Protein AF-A0A7S1Y6J6-F1 (afdb_monomer)

Foldseek 3Di:
DDDDDPDPPPPPPPVVVVVVVLPPDDLVVLLVVLLVVLVVVLCVLLVVPVPQQAQDQVVLQVVLVVLVVVVCSSPPPPDPDPDDDPPDRDLSSLQSNLSSCLSNDDPVVLVVLQQVLCCLQPVNPDSADDPVSCVVDVVSLVVNQVSSVVVVRNSYHPSSSSSSSRRYDD

pLDDT: mean 77.08, std 18.6, range [38.75, 95.31]

Nearest PDB structures (foldseek):
  1cg5-assembly1_A  TM=1.830E-01  e=5.818E+00  Hemitrygon akajei

Sequence (170 aa):
MDVCSQSWEDQYDQEDDLHAIVQFGPNSLRVNITNRLADKFLEVCLDVQGMTPDLALEGCKAFAQDLNELMMFGGSSNSKSSSSQEHTLPPFAKRLEDVVNLMSMDTKPLRDLKMALGGLGAGGLSPVLSYTAFSQDGTLMEEAMSMLRAKGFAWIHLEDAISVLNRRDE

Organism: NCBI:txid210454

Solvent-accessible surface area (backbone atoms only — not comparable to full-atom values): 10171 Å² total; per-residue (Å²): 140,85,78,88,77,81,75,86,76,76,76,69,73,70,68,58,61,63,59,59,63,66,60,82,62,57,70,69,56,43,53,51,49,47,39,53,50,24,50,54,50,41,48,60,72,60,27,78,82,73,81,59,73,69,51,57,54,70,59,30,42,52,51,42,51,55,47,50,58,58,54,43,64,70,64,73,67,87,60,94,62,96,65,97,68,79,82,70,70,53,71,47,40,46,23,36,50,36,49,38,52,61,53,38,46,58,69,66,68,47,49,55,48,51,51,52,52,23,45,73,55,58,76,57,76,56,96,63,71,60,62,67,53,31,75,76,33,71,67,57,36,51,50,52,50,50,54,39,37,75,74,70,33,78,60,50,52,70,64,53,52,41,49,47,59,60,23,44,69,136

Structure (mmCIF, N/CA/C/O backbone):
data_AF-A0A7S1Y6J6-F1
#
_entry.id   AF-A0A7S1Y6J6-F1
#
loop_
_atom_site.group_PDB
_atom_site.id
_atom_site.type_symbol
_atom_site.label_atom_id
_atom_site.label_alt_id
_atom_site.label_comp_id
_atom_site.label_asym_id
_atom_site.label_entity_id
_atom_site.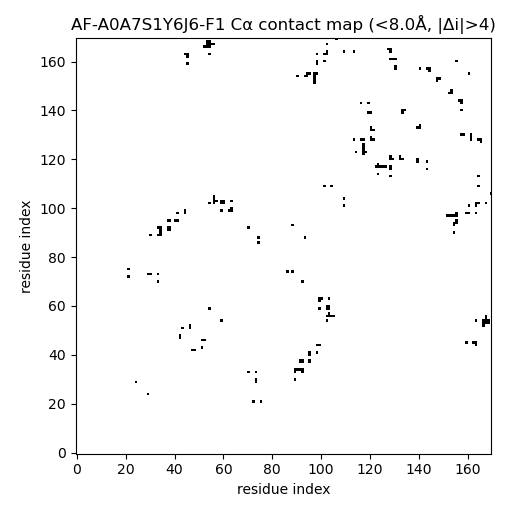label_seq_id
_atom_site.pdbx_PDB_ins_code
_atom_site.Cartn_x
_atom_site.Cartn_y
_atom_site.Cartn_z
_atom_site.occupancy
_atom_site.B_iso_or_equiv
_atom_site.auth_seq_id
_atom_site.auth_comp_id
_atom_site.auth_asym_id
_atom_site.auth_atom_id
_atom_site.pdbx_PDB_model_num
ATOM 1 N N . MET A 1 1 ? 9.013 -11.608 -74.640 1.00 41.66 1 MET A N 1
ATOM 2 C CA . MET A 1 1 ? 9.067 -10.273 -74.017 1.00 41.66 1 MET A CA 1
ATOM 3 C C . MET A 1 1 ? 8.002 -10.276 -72.942 1.00 41.66 1 MET A C 1
ATOM 5 O O . MET A 1 1 ? 6.869 -9.946 -73.247 1.00 41.66 1 MET A O 1
ATOM 9 N N . ASP A 1 2 ? 8.353 -10.721 -71.738 1.00 38.75 2 ASP A N 1
ATOM 10 C CA . ASP A 1 2 ? 7.514 -10.554 -70.551 1.00 38.75 2 ASP A CA 1
ATOM 11 C C . ASP A 1 2 ? 8.288 -9.634 -69.620 1.00 38.75 2 ASP A C 1
ATOM 13 O O . ASP A 1 2 ? 9.340 -9.990 -69.086 1.00 38.75 2 ASP A O 1
ATOM 17 N N . VAL A 1 3 ? 7.837 -8.386 -69.585 1.00 45.47 3 VAL A N 1
ATOM 18 C CA . VAL A 1 3 ? 8.447 -7.303 -68.827 1.00 45.47 3 VAL A CA 1
ATOM 19 C C . VAL A 1 3 ? 7.794 -7.282 -67.453 1.00 45.47 3 VAL A C 1
ATOM 21 O O . VAL A 1 3 ? 6.577 -7.185 -67.338 1.00 45.47 3 VAL A O 1
ATOM 24 N N . CYS A 1 4 ? 8.647 -7.373 -66.435 1.00 48.50 4 CYS A N 1
ATOM 25 C CA . CYS A 1 4 ? 8.426 -7.019 -65.040 1.00 48.50 4 CYS A CA 1
ATOM 26 C C . CYS A 1 4 ? 7.262 -6.054 -64.786 1.00 48.50 4 CYS A C 1
ATOM 28 O O . CYS A 1 4 ? 7.325 -4.894 -65.191 1.00 48.50 4 CYS A O 1
ATOM 30 N N . SER A 1 5 ? 6.290 -6.474 -63.978 1.00 49.53 5 SER A N 1
ATOM 31 C CA . SER A 1 5 ? 5.582 -5.586 -63.041 1.00 49.53 5 SER A CA 1
ATOM 32 C C . SER A 1 5 ? 5.015 -6.398 -61.869 1.00 49.53 5 SER A C 1
ATOM 34 O O . SER A 1 5 ? 3.819 -6.361 -61.599 1.00 49.53 5 SER A O 1
ATOM 36 N N . GLN A 1 6 ? 5.851 -7.187 -61.187 1.00 46.47 6 GLN A N 1
ATOM 37 C CA . GLN A 1 6 ? 5.485 -7.630 -59.841 1.00 46.47 6 GLN A CA 1
ATOM 38 C C . GLN A 1 6 ? 5.768 -6.467 -58.893 1.00 46.47 6 GLN A C 1
ATOM 40 O O . GLN A 1 6 ? 6.905 -6.016 -58.754 1.00 46.47 6 GLN A O 1
ATOM 45 N N . SER A 1 7 ? 4.671 -5.923 -58.374 1.00 44.97 7 SER A N 1
ATOM 46 C CA . SER A 1 7 ? 4.611 -4.872 -57.369 1.00 44.97 7 SER A CA 1
ATOM 47 C C . SER A 1 7 ? 5.489 -5.247 -56.179 1.00 44.97 7 SER A C 1
ATOM 49 O O . SER A 1 7 ? 5.377 -6.353 -55.656 1.00 44.97 7 SER A O 1
ATOM 51 N N . TRP A 1 8 ? 6.364 -4.331 -55.776 1.00 45.47 8 TRP A N 1
ATOM 52 C CA . TRP A 1 8 ? 7.140 -4.415 -54.543 1.00 45.47 8 TRP A CA 1
ATOM 53 C C . TRP A 1 8 ? 6.207 -4.095 -53.374 1.00 45.47 8 TRP A C 1
ATOM 55 O O . TRP A 1 8 ? 6.269 -3.020 -52.783 1.00 45.47 8 TRP A O 1
ATOM 65 N N . GLU A 1 9 ? 5.279 -5.001 -53.085 1.00 45.12 9 GLU A N 1
ATOM 66 C CA . GLU A 1 9 ? 4.567 -4.998 -51.812 1.00 45.12 9 GLU A CA 1
ATOM 67 C C . GLU A 1 9 ? 5.509 -5.589 -50.765 1.00 45.12 9 GLU A C 1
ATOM 69 O O . GLU A 1 9 ? 5.359 -6.726 -50.325 1.00 45.12 9 GLU A O 1
ATOM 74 N N . ASP A 1 10 ? 6.515 -4.797 -50.389 1.00 45.53 10 ASP A N 1
ATOM 75 C CA . ASP A 1 10 ? 7.198 -4.958 -49.115 1.00 45.53 10 ASP A CA 1
ATOM 76 C C . ASP A 1 10 ? 6.164 -4.655 -48.019 1.00 45.53 10 ASP A C 1
ATOM 78 O O . ASP A 1 10 ? 6.033 -3.534 -47.518 1.00 45.53 10 ASP A O 1
ATOM 82 N N . GLN A 1 11 ? 5.375 -5.675 -47.674 1.00 41.84 11 GLN A N 1
ATOM 83 C CA . GLN A 1 11 ? 4.778 -5.811 -46.354 1.00 41.84 11 GLN A CA 1
ATOM 84 C C . GLN A 1 11 ? 5.946 -5.936 -45.376 1.00 41.84 11 GLN A C 1
ATOM 86 O O . GLN A 1 11 ? 6.394 -7.025 -45.038 1.00 41.84 11 GLN A O 1
ATOM 91 N N . TYR A 1 12 ? 6.505 -4.793 -44.984 1.00 48.19 12 TYR A N 1
ATOM 92 C CA . TYR A 1 12 ? 7.376 -4.733 -43.829 1.00 48.19 12 TYR A CA 1
ATOM 93 C C . TYR A 1 12 ? 6.552 -5.193 -42.627 1.00 48.19 12 TYR A C 1
ATOM 95 O O . TYR A 1 12 ? 5.613 -4.506 -42.220 1.00 48.19 12 TYR A O 1
ATOM 103 N N . ASP A 1 13 ? 6.915 -6.353 -42.083 1.00 46.97 13 ASP A N 1
ATOM 104 C CA . ASP A 1 13 ? 6.585 -6.811 -40.736 1.00 46.97 13 ASP A CA 1
ATOM 105 C C . ASP A 1 13 ? 7.098 -5.770 -39.723 1.00 46.97 13 ASP A C 1
ATOM 107 O O . ASP A 1 13 ? 8.153 -5.903 -39.111 1.00 46.97 13 ASP A O 1
ATOM 111 N N . GLN A 1 14 ? 6.389 -4.649 -39.603 1.00 48.00 14 GLN A N 1
ATOM 112 C CA . GLN A 1 14 ? 6.794 -3.505 -38.783 1.00 48.00 14 GLN A CA 1
ATOM 113 C C . GLN A 1 14 ? 6.420 -3.696 -37.302 1.00 48.00 14 GLN A C 1
ATOM 115 O O . GLN A 1 14 ? 6.786 -2.880 -36.458 1.00 48.00 14 GLN A O 1
ATOM 120 N N . GLU A 1 15 ? 5.716 -4.783 -36.973 1.00 46.97 15 GLU A N 1
ATOM 121 C CA . GLU A 1 15 ? 5.345 -5.142 -35.600 1.00 46.97 15 GLU A CA 1
ATOM 122 C C . GLU A 1 15 ? 6.460 -5.917 -34.867 1.00 46.97 15 GLU A C 1
ATOM 124 O O . GLU A 1 15 ? 6.566 -5.810 -33.645 1.00 46.97 15 GLU A O 1
ATOM 129 N N . ASP A 1 16 ? 7.355 -6.612 -35.580 1.00 47.47 16 ASP A N 1
ATOM 130 C CA . ASP A 1 16 ? 8.386 -7.457 -34.952 1.00 47.47 16 ASP A CA 1
ATOM 131 C C . ASP A 1 16 ? 9.599 -6.668 -34.418 1.00 47.47 16 ASP A C 1
ATOM 133 O O . ASP A 1 16 ? 10.179 -7.031 -33.388 1.00 47.47 16 ASP A O 1
ATOM 137 N N . ASP A 1 17 ? 9.952 -5.534 -35.032 1.00 46.31 17 ASP A N 1
ATOM 138 C CA . ASP A 1 17 ? 11.106 -4.729 -34.595 1.00 46.31 17 ASP A CA 1
ATOM 139 C C . ASP A 1 17 ? 10.844 -3.973 -33.280 1.00 46.31 17 ASP A C 1
ATOM 141 O O . ASP A 1 17 ? 11.752 -3.794 -32.463 1.00 46.31 17 ASP A O 1
ATOM 145 N N . LEU A 1 18 ? 9.592 -3.580 -33.011 1.00 47.06 18 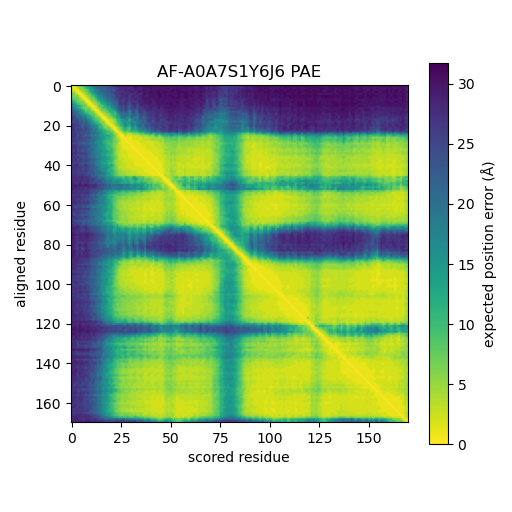LEU A N 1
ATOM 146 C CA . LEU A 1 18 ? 9.236 -2.948 -31.737 1.00 47.06 18 LEU A CA 1
ATOM 147 C C . LEU A 1 18 ? 9.299 -3.961 -30.581 1.00 47.06 18 LEU A C 1
ATOM 149 O O . LEU A 1 18 ? 9.713 -3.615 -29.474 1.00 47.06 18 LEU A O 1
ATOM 153 N N . HIS A 1 19 ? 8.955 -5.225 -30.847 1.00 46.75 19 HIS A N 1
ATOM 154 C CA . HIS A 1 19 ? 9.037 -6.321 -29.881 1.00 46.75 19 HIS A CA 1
ATOM 155 C C . HIS A 1 19 ? 10.484 -6.725 -29.551 1.00 46.75 19 HIS A C 1
ATOM 157 O O . HIS A 1 19 ? 10.773 -7.074 -28.403 1.00 46.75 19 HIS A O 1
ATOM 163 N N . ALA A 1 20 ? 11.412 -6.620 -30.507 1.00 45.81 20 ALA A N 1
ATOM 164 C CA . ALA A 1 20 ? 12.829 -6.921 -30.292 1.00 45.81 20 ALA A CA 1
ATOM 165 C C . ALA A 1 20 ? 13.534 -5.898 -29.376 1.00 45.81 20 ALA A C 1
ATOM 167 O O . ALA A 1 20 ? 14.403 -6.263 -28.579 1.00 45.81 20 ALA A O 1
ATOM 168 N N . ILE A 1 21 ? 13.126 -4.623 -29.424 1.00 46.72 21 ILE A N 1
ATOM 169 C CA . ILE A 1 21 ? 13.698 -3.553 -28.585 1.00 46.72 21 ILE A CA 1
ATOM 170 C C . ILE A 1 21 ? 13.303 -3.720 -27.103 1.00 46.72 21 ILE A C 1
ATOM 172 O O . ILE A 1 21 ? 14.065 -3.346 -26.209 1.00 46.72 21 ILE A O 1
ATOM 176 N N . VAL A 1 22 ? 12.166 -4.366 -26.816 1.00 52.16 22 VAL A N 1
ATOM 177 C CA . VAL A 1 22 ? 11.644 -4.588 -25.449 1.00 52.16 22 VAL A CA 1
ATOM 178 C C . VAL A 1 22 ? 12.473 -5.614 -24.649 1.00 52.16 22 VAL A C 1
ATOM 180 O O . VAL A 1 22 ? 12.359 -5.696 -23.427 1.00 52.16 22 VAL A O 1
ATOM 183 N N . GLN A 1 23 ? 13.391 -6.356 -25.282 1.00 57.56 23 GLN A N 1
ATOM 184 C CA . GLN A 1 23 ? 14.270 -7.320 -24.600 1.00 57.56 23 GLN A CA 1
ATOM 185 C C . GLN A 1 23 ? 15.710 -6.833 -24.376 1.00 57.56 23 GLN A C 1
ATOM 187 O O . GLN A 1 23 ? 16.614 -7.651 -24.188 1.00 57.56 23 GLN A O 1
ATOM 192 N N . PHE A 1 24 ? 15.954 -5.521 -24.315 1.00 61.28 24 PHE A N 1
ATOM 193 C CA . PHE A 1 24 ? 17.293 -4.984 -24.043 1.00 61.28 24 PHE A CA 1
ATOM 194 C C . PHE A 1 24 ? 17.709 -5.166 -22.565 1.00 61.28 24 PHE A C 1
ATOM 196 O O . PHE A 1 24 ? 17.632 -4.260 -21.740 1.00 61.28 24 PHE A O 1
ATOM 203 N N . GLY A 1 25 ? 18.143 -6.376 -22.203 1.00 65.44 25 GLY A N 1
ATOM 204 C CA . GLY A 1 25 ? 18.793 -6.656 -20.921 1.00 65.44 25 GLY A CA 1
ATOM 205 C C . GLY A 1 25 ? 18.644 -8.105 -20.439 1.00 65.44 25 GLY A C 1
ATOM 206 O O . GLY A 1 25 ? 17.586 -8.709 -20.619 1.00 65.44 25 GLY A O 1
ATOM 207 N N . PRO A 1 26 ? 19.663 -8.682 -19.772 1.00 77.62 26 PRO A N 1
ATOM 208 C CA . PRO A 1 26 ? 19.516 -9.956 -19.072 1.00 77.62 26 PRO A CA 1
ATOM 209 C C . PRO A 1 26 ? 18.366 -9.918 -18.052 1.00 77.62 26 PRO A C 1
ATOM 211 O O . PRO A 1 26 ? 18.181 -8.912 -17.366 1.00 77.62 26 PRO A O 1
ATOM 214 N N . ASN A 1 27 ? 17.642 -11.032 -17.878 1.00 75.38 27 ASN A N 1
ATOM 215 C CA . ASN A 1 27 ? 16.569 -11.161 -16.873 1.00 75.38 27 ASN A CA 1
ATOM 216 C C . ASN A 1 27 ? 17.008 -10.707 -15.472 1.00 75.38 27 ASN A C 1
ATOM 218 O O . ASN A 1 27 ? 16.261 -10.031 -14.772 1.00 75.38 27 ASN A O 1
ATOM 222 N N . SER A 1 28 ? 18.240 -11.035 -15.080 1.00 78.50 28 SER A N 1
ATOM 223 C CA . SER A 1 28 ? 18.821 -10.614 -13.803 1.00 78.50 28 SER A CA 1
ATOM 224 C C . SER A 1 28 ? 18.944 -9.094 -13.683 1.00 78.50 28 SER A C 1
ATOM 226 O O . SER A 1 28 ? 18.685 -8.543 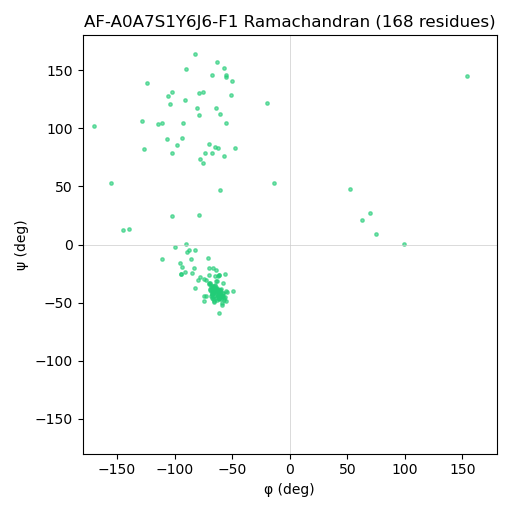-12.617 1.00 78.50 28 SER A O 1
ATOM 228 N N . LEU A 1 29 ? 19.305 -8.401 -14.764 1.00 81.50 29 LEU A N 1
ATOM 229 C CA . LEU A 1 29 ? 19.386 -6.943 -14.795 1.00 81.50 29 LEU A CA 1
ATOM 230 C C . LEU A 1 29 ? 17.991 -6.323 -14.685 1.00 81.50 29 LEU A C 1
ATOM 232 O O . LEU A 1 29 ? 17.804 -5.428 -13.865 1.00 81.50 29 LEU A O 1
ATOM 236 N N . ARG A 1 30 ? 17.002 -6.851 -15.419 1.00 77.88 30 ARG A N 1
ATOM 237 C CA . ARG A 1 30 ? 15.605 -6.396 -15.324 1.00 77.88 30 ARG A CA 1
ATOM 238 C C . ARG A 1 30 ? 15.049 -6.558 -13.913 1.00 77.88 30 ARG A C 1
ATOM 240 O O . ARG A 1 30 ? 14.626 -5.578 -13.320 1.00 77.88 30 ARG A O 1
ATOM 247 N N . VAL A 1 31 ? 15.157 -7.753 -13.331 1.00 81.06 31 VAL A N 1
ATOM 248 C CA . VAL A 1 31 ? 14.695 -8.033 -11.959 1.00 81.06 31 VAL A CA 1
ATOM 249 C C . VAL A 1 31 ? 15.367 -7.117 -10.934 1.00 81.06 31 VAL A C 1
ATOM 251 O O . VAL A 1 31 ? 14.700 -6.608 -10.036 1.00 81.06 31 VAL A O 1
ATOM 254 N N . ASN A 1 32 ? 16.674 -6.869 -11.062 1.00 84.12 32 ASN A N 1
ATOM 255 C CA . ASN A 1 32 ? 17.394 -5.974 -10.155 1.00 84.12 32 ASN A CA 1
ATOM 256 C C . ASN A 1 32 ? 16.943 -4.515 -10.287 1.00 84.12 32 ASN A C 1
ATOM 258 O O . ASN A 1 32 ? 16.790 -3.836 -9.273 1.00 84.12 32 ASN A O 1
ATOM 262 N N . ILE A 1 33 ? 16.726 -4.035 -11.514 1.00 84.69 33 ILE A N 1
ATOM 263 C CA . ILE A 1 33 ? 16.217 -2.683 -11.759 1.00 84.69 33 ILE A CA 1
ATOM 264 C C . ILE A 1 33 ? 14.790 -2.561 -11.226 1.00 84.69 33 ILE A C 1
ATOM 266 O O . ILE A 1 33 ? 14.526 -1.655 -10.446 1.00 84.69 33 ILE A O 1
ATOM 270 N N . THR A 1 34 ? 13.906 -3.504 -11.555 1.00 84.94 34 THR A N 1
ATOM 271 C CA . THR A 1 34 ? 12.525 -3.546 -11.064 1.00 84.94 34 THR A CA 1
ATOM 272 C C . THR A 1 34 ? 12.466 -3.550 -9.538 1.00 84.94 34 THR A C 1
ATOM 274 O O . THR A 1 34 ? 11.721 -2.766 -8.966 1.00 84.94 34 THR A O 1
ATOM 277 N N . ASN A 1 35 ? 13.286 -4.361 -8.860 1.00 87.12 35 ASN A N 1
ATOM 278 C CA . ASN A 1 35 ? 13.355 -4.363 -7.396 1.00 87.12 35 ASN A CA 1
ATOM 279 C C . ASN A 1 35 ? 13.809 -3.014 -6.830 1.00 87.12 35 ASN A C 1
ATOM 281 O O . ASN A 1 35 ? 13.202 -2.519 -5.887 1.00 87.12 35 ASN A O 1
ATOM 285 N N . ARG A 1 36 ? 14.861 -2.411 -7.399 1.00 89.50 36 ARG A N 1
ATOM 286 C CA . ARG A 1 36 ? 15.369 -1.111 -6.933 1.00 89.50 36 ARG A CA 1
ATOM 287 C C . ARG A 1 36 ? 14.371 0.014 -7.166 1.00 89.50 36 ARG A C 1
ATOM 289 O O . ARG A 1 36 ? 14.225 0.874 -6.308 1.00 89.50 36 ARG A O 1
ATOM 296 N N . LEU A 1 37 ? 13.701 0.012 -8.314 1.00 89.94 37 LEU A N 1
ATOM 297 C CA . LEU A 1 37 ? 12.638 0.967 -8.602 1.00 89.94 37 LEU A CA 1
ATOM 298 C C . LEU A 1 37 ? 11.476 0.771 -7.633 1.00 89.94 37 LEU A C 1
ATOM 300 O O . LEU A 1 37 ? 11.025 1.744 -7.043 1.00 89.94 37 LEU A O 1
ATOM 304 N N . ALA A 1 38 ? 11.046 -0.474 -7.413 1.00 90.62 38 ALA A N 1
ATOM 305 C CA . ALA A 1 38 ? 9.953 -0.771 -6.500 1.00 90.62 38 ALA A CA 1
ATOM 306 C C . ALA A 1 38 ? 10.242 -0.285 -5.072 1.00 90.62 38 ALA A C 1
ATOM 308 O O . ALA A 1 38 ? 9.395 0.357 -4.461 1.00 90.62 38 ALA A O 1
ATOM 309 N N . ASP A 1 39 ? 11.457 -0.522 -4.578 1.00 90.44 39 ASP A N 1
ATOM 310 C CA . ASP A 1 39 ? 11.926 -0.037 -3.277 1.00 90.44 39 ASP A CA 1
ATOM 311 C C . ASP A 1 39 ? 11.883 1.500 -3.185 1.00 90.44 39 ASP A C 1
ATOM 313 O O . ASP A 1 39 ? 11.338 2.062 -2.237 1.00 90.44 39 ASP A O 1
ATOM 317 N N . LYS A 1 40 ? 12.346 2.204 -4.228 1.00 89.69 40 LYS A N 1
ATOM 318 C CA . LYS A 1 40 ? 12.289 3.675 -4.272 1.00 89.69 40 LYS A CA 1
ATOM 319 C C . LYS A 1 40 ? 10.881 4.237 -4.362 1.00 89.69 40 LYS A C 1
ATOM 321 O O . LYS A 1 40 ? 10.595 5.245 -3.721 1.00 89.69 40 LYS A O 1
ATOM 326 N N . PHE A 1 41 ? 9.989 3.595 -5.103 1.00 90.75 41 PHE A N 1
ATOM 327 C CA . PHE A 1 41 ? 8.590 4.005 -5.120 1.00 90.75 41 PHE A CA 1
ATOM 328 C C . PHE A 1 41 ? 7.901 3.726 -3.785 1.00 90.75 41 PHE A C 1
ATOM 330 O O . PHE A 1 41 ? 7.117 4.561 -3.347 1.00 90.75 41 PHE A O 1
ATOM 337 N N . LEU A 1 42 ? 8.224 2.624 -3.100 1.00 90.81 42 LEU A N 1
ATOM 338 C CA . LEU A 1 42 ? 7.714 2.344 -1.755 1.00 90.81 42 LEU A CA 1
ATOM 339 C C . LEU A 1 42 ? 8.150 3.413 -0.744 1.00 90.81 42 LEU A C 1
ATOM 341 O O . LEU A 1 42 ? 7.310 3.866 0.027 1.00 90.81 42 LEU A O 1
ATOM 345 N N . GLU A 1 43 ? 9.409 3.869 -0.776 1.00 88.44 43 GLU A N 1
ATOM 346 C CA . GLU A 1 43 ? 9.886 4.966 0.090 1.00 88.44 43 GLU A CA 1
ATOM 347 C C . GLU A 1 43 ? 9.012 6.227 -0.043 1.00 88.44 43 GLU A C 1
ATOM 349 O O . GLU A 1 43 ? 8.678 6.858 0.963 1.00 88.44 43 GLU A O 1
ATOM 354 N N . VAL A 1 44 ? 8.609 6.561 -1.274 1.00 85.94 44 VAL A N 1
ATOM 355 C CA . VAL A 1 44 ? 7.736 7.707 -1.573 1.00 85.94 44 VAL A CA 1
ATOM 356 C C . VAL A 1 44 ? 6.289 7.421 -1.170 1.00 85.94 44 VAL A C 1
ATOM 358 O O . VAL A 1 44 ? 5.667 8.231 -0.487 1.00 85.94 44 VAL A O 1
ATOM 361 N N . CYS A 1 45 ? 5.751 6.260 -1.553 1.00 87.94 45 CYS A N 1
ATOM 362 C CA . CYS A 1 45 ? 4.358 5.893 -1.295 1.00 87.94 45 CYS A CA 1
ATOM 363 C C . CYS A 1 45 ? 4.054 5.827 0.196 1.00 87.94 45 CYS A C 1
ATOM 365 O O . CYS A 1 45 ? 2.983 6.260 0.609 1.00 87.94 45 CYS A O 1
ATOM 367 N N . LEU A 1 46 ? 4.978 5.292 0.996 1.00 88.06 46 LEU A N 1
ATOM 368 C CA . LEU A 1 46 ? 4.819 5.075 2.436 1.00 88.06 46 LEU A CA 1
ATOM 369 C C . LEU A 1 46 ? 5.212 6.286 3.282 1.00 88.06 46 LEU A C 1
ATOM 371 O O . LEU A 1 46 ? 5.004 6.266 4.493 1.00 88.06 46 LEU A O 1
ATOM 375 N N . ASP A 1 47 ? 5.733 7.324 2.631 1.00 84.44 47 ASP A N 1
ATOM 376 C CA . ASP A 1 47 ? 6.163 8.568 3.247 1.00 84.44 47 ASP A CA 1
ATOM 377 C C . ASP A 1 47 ? 7.140 8.380 4.416 1.00 84.44 47 ASP A C 1
ATOM 379 O O . ASP A 1 47 ? 7.010 8.974 5.485 1.00 84.44 47 ASP A O 1
ATOM 383 N N . VAL A 1 48 ? 8.167 7.553 4.203 1.00 73.69 48 VAL A N 1
ATOM 384 C CA . VAL A 1 48 ? 9.180 7.228 5.229 1.00 73.69 48 VAL A CA 1
ATOM 385 C C . VAL A 1 48 ? 9.873 8.489 5.776 1.00 73.69 48 VAL A C 1
ATOM 387 O O . VAL A 1 48 ? 10.370 8.493 6.900 1.00 73.69 48 VAL A O 1
ATOM 390 N N . GLN A 1 49 ? 9.907 9.567 4.989 1.00 72.12 49 GLN A N 1
ATOM 391 C CA . GLN A 1 49 ? 10.555 10.834 5.334 1.00 72.12 49 GLN A CA 1
ATOM 392 C C . GLN A 1 49 ? 9.586 11.924 5.833 1.00 72.12 49 GLN A C 1
ATOM 394 O O . GLN A 1 49 ? 10.055 13.005 6.188 1.00 72.12 49 GLN A O 1
ATOM 399 N N . GLY A 1 50 ? 8.271 11.674 5.883 1.00 72.00 50 GLY A N 1
ATOM 400 C CA . GLY A 1 50 ? 7.276 12.665 6.326 1.00 72.00 50 GLY A CA 1
ATOM 401 C C . GLY A 1 50 ? 7.070 13.837 5.354 1.00 72.00 50 GLY A C 1
ATOM 402 O O . GLY A 1 50 ? 6.767 14.952 5.774 1.00 72.00 50 GLY A O 1
ATOM 403 N N . MET A 1 51 ? 7.318 13.610 4.068 1.00 61.59 51 MET A N 1
ATOM 404 C CA . MET A 1 51 ? 7.263 14.572 2.969 1.00 61.59 51 MET A CA 1
ATOM 405 C C . MET A 1 51 ? 5.887 14.648 2.283 1.00 61.59 51 MET A C 1
ATOM 407 O O . MET A 1 51 ? 5.586 15.670 1.668 1.00 61.59 51 MET A O 1
ATOM 411 N N . THR A 1 52 ? 5.060 13.600 2.363 1.00 67.25 52 THR A N 1
ATOM 412 C CA . THR A 1 52 ? 3.770 13.482 1.656 1.00 67.25 52 THR A CA 1
ATOM 413 C C . THR A 1 52 ? 2.639 13.162 2.639 1.00 67.25 52 THR A C 1
ATOM 415 O O . THR A 1 52 ? 2.247 11.994 2.762 1.00 67.25 52 THR A O 1
ATOM 418 N N . PRO A 1 53 ? 2.100 14.190 3.324 1.00 69.25 53 PRO A N 1
ATOM 419 C CA . PRO A 1 53 ? 1.096 13.996 4.364 1.00 69.25 53 PRO A CA 1
ATOM 420 C C . PRO A 1 53 ? -0.255 13.531 3.810 1.00 69.25 53 PRO A C 1
ATOM 422 O O . PRO A 1 53 ? -0.894 12.712 4.459 1.00 69.25 53 PRO A O 1
ATOM 425 N N . ASP A 1 54 ? -0.644 13.971 2.607 1.00 85.06 54 ASP A N 1
ATOM 426 C CA . ASP A 1 54 ? -1.968 13.695 2.037 1.00 85.06 54 ASP A CA 1
ATOM 427 C C . ASP A 1 54 ? -1.878 13.018 0.662 1.00 85.06 54 ASP A C 1
ATOM 429 O O . ASP A 1 54 ? -1.069 13.393 -0.192 1.00 85.06 54 ASP A O 1
ATOM 433 N N . LEU A 1 55 ? -2.747 12.032 0.429 1.00 89.31 55 LEU A N 1
ATOM 434 C CA . LEU A 1 55 ? -2.823 11.271 -0.819 1.00 89.31 55 LEU A CA 1
ATOM 435 C C . LEU A 1 55 ? -4.108 11.588 -1.592 1.00 89.31 55 LEU A C 1
ATOM 437 O O . LEU A 1 55 ? -5.187 11.090 -1.276 1.00 89.31 55 LEU A O 1
ATOM 441 N N . ALA A 1 56 ? -3.982 12.380 -2.661 1.00 90.12 56 ALA A N 1
ATOM 442 C CA . ALA A 1 56 ? -5.095 12.688 -3.556 1.00 90.12 56 ALA A CA 1
ATOM 443 C C . ALA A 1 56 ? -5.421 11.506 -4.488 1.00 90.12 56 ALA A C 1
ATOM 445 O O . ALA A 1 56 ? -4.533 10.978 -5.164 1.00 90.12 56 ALA A O 1
ATOM 446 N N . LEU A 1 57 ? -6.704 11.131 -4.585 1.00 91.69 57 LEU A N 1
ATOM 447 C CA . LEU A 1 57 ? -7.157 9.969 -5.366 1.00 91.69 57 LEU A CA 1
ATOM 448 C C . LEU A 1 57 ? -6.751 10.038 -6.843 1.00 91.69 57 LEU A C 1
ATOM 450 O O . LEU A 1 57 ? -6.230 9.064 -7.378 1.00 91.69 57 LEU A O 1
ATOM 454 N N . GLU A 1 58 ? -6.972 11.180 -7.495 1.00 92.31 58 GLU A N 1
ATOM 455 C CA . GLU A 1 58 ? -6.664 11.346 -8.922 1.00 92.31 58 GLU A CA 1
ATOM 456 C C . GLU A 1 58 ? -5.164 11.176 -9.199 1.00 92.31 58 GLU A C 1
ATOM 458 O O . GLU A 1 58 ? -4.779 10.501 -10.152 1.00 92.31 58 GLU A O 1
ATOM 463 N N . GLY A 1 59 ? -4.313 11.701 -8.310 1.00 90.56 59 GLY A N 1
ATOM 464 C CA . GLY A 1 59 ? -2.865 11.507 -8.385 1.00 90.56 59 GLY A CA 1
ATOM 465 C C . GLY A 1 59 ? -2.465 10.048 -8.174 1.00 90.56 59 GLY A C 1
ATOM 466 O O . GLY A 1 59 ? -1.634 9.527 -8.912 1.00 90.56 59 GLY A O 1
ATOM 467 N N . CYS A 1 60 ? -3.102 9.356 -7.225 1.00 91.38 60 CYS A N 1
ATOM 468 C CA . CYS A 1 60 ? -2.852 7.935 -6.981 1.00 91.38 60 CYS A CA 1
ATOM 469 C C . CYS A 1 60 ? -3.285 7.054 -8.165 1.00 91.38 60 CYS A C 1
ATOM 471 O O . CYS A 1 60 ? -2.605 6.080 -8.475 1.00 91.38 60 CYS A O 1
ATOM 473 N N . LYS A 1 61 ? -4.387 7.395 -8.848 1.00 92.62 61 LYS A N 1
ATOM 474 C CA . LYS A 1 61 ? -4.854 6.692 -10.055 1.00 92.62 61 LYS A CA 1
ATOM 475 C C . LYS A 1 61 ? -3.909 6.890 -11.236 1.00 92.62 61 LYS A C 1
ATOM 477 O O . LYS A 1 61 ? -3.560 5.905 -11.880 1.00 92.62 61 LYS A O 1
ATOM 482 N N . ALA A 1 62 ? -3.472 8.125 -11.487 1.00 92.50 62 ALA A N 1
ATOM 483 C CA . ALA A 1 62 ? -2.478 8.411 -12.521 1.00 92.50 62 ALA A CA 1
ATOM 484 C C . ALA A 1 62 ? -1.164 7.665 -12.239 1.00 92.50 62 ALA A C 1
ATOM 486 O O . ALA A 1 62 ? -0.662 6.935 -13.086 1.00 92.50 62 ALA A O 1
ATOM 487 N N . PHE A 1 63 ? -0.684 7.728 -10.996 1.00 91.38 63 PHE A N 1
ATOM 488 C CA . PHE A 1 63 ? 0.524 7.022 -10.582 1.00 91.38 63 PHE A CA 1
ATOM 489 C C . PHE A 1 63 ? 0.417 5.495 -10.730 1.00 91.38 63 PHE A C 1
ATOM 491 O O . PHE A 1 63 ? 1.369 4.843 -11.153 1.00 91.38 63 PHE A O 1
ATOM 498 N N . ALA A 1 64 ? -0.746 4.909 -10.426 1.00 90.81 64 ALA A N 1
ATOM 499 C CA . ALA A 1 64 ? -0.986 3.483 -10.634 1.00 90.81 64 ALA A CA 1
ATOM 500 C C . ALA A 1 64 ? -0.924 3.084 -12.115 1.00 90.81 64 ALA A C 1
ATOM 502 O O . ALA A 1 64 ? -0.419 2.011 -12.446 1.00 90.81 64 ALA A O 1
ATOM 503 N N . GLN A 1 65 ? -1.421 3.939 -13.010 1.00 90.19 65 GLN A N 1
ATOM 504 C CA . GLN A 1 65 ? -1.323 3.726 -14.455 1.00 90.19 65 GLN A CA 1
ATOM 505 C C . GLN A 1 65 ? 0.138 3.785 -14.912 1.00 90.19 65 GLN A C 1
ATOM 507 O O . GLN A 1 65 ? 0.610 2.824 -15.521 1.00 90.19 65 GLN A O 1
ATOM 512 N N . ASP A 1 66 ? 0.872 4.825 -14.510 1.00 89.06 66 ASP A N 1
ATOM 513 C CA . ASP A 1 66 ? 2.290 5.005 -14.847 1.00 89.06 66 ASP A CA 1
ATOM 514 C C . ASP A 1 66 ? 3.147 3.816 -14.377 1.00 89.06 66 ASP A C 1
ATOM 516 O O . ASP A 1 66 ? 4.022 3.323 -15.095 1.00 89.06 66 ASP A O 1
ATOM 520 N N . LEU A 1 67 ? 2.887 3.309 -13.167 1.00 85.81 67 LEU A N 1
ATOM 521 C CA . LEU A 1 67 ? 3.598 2.149 -12.635 1.00 85.81 67 LEU A CA 1
ATOM 522 C C . LEU A 1 67 ? 3.248 0.855 -13.356 1.00 85.81 67 LEU A C 1
ATOM 524 O O . LEU A 1 67 ? 4.142 0.038 -13.569 1.00 85.81 67 LEU A O 1
ATOM 528 N N . ASN A 1 68 ? 1.991 0.652 -13.743 1.00 83.62 68 ASN A N 1
ATOM 529 C CA . ASN A 1 68 ? 1.620 -0.517 -14.532 1.00 83.62 68 ASN A CA 1
ATOM 530 C C . ASN A 1 68 ? 2.339 -0.504 -15.885 1.00 83.62 68 ASN A C 1
ATOM 532 O O . ASN A 1 68 ? 2.907 -1.521 -16.276 1.00 83.62 68 ASN A O 1
ATOM 536 N N . GLU A 1 69 ? 2.417 0.643 -16.561 1.00 82.19 69 GLU A N 1
ATOM 537 C CA . GLU A 1 69 ? 3.179 0.778 -17.809 1.00 82.19 69 GLU A CA 1
ATOM 538 C C . GLU A 1 69 ? 4.674 0.482 -17.606 1.00 82.19 69 GLU A C 1
ATOM 540 O O . GLU A 1 69 ? 5.279 -0.283 -18.365 1.00 82.19 69 GLU A O 1
ATOM 545 N N . LEU A 1 70 ? 5.264 1.010 -16.530 1.00 79.19 70 LEU A N 1
ATOM 546 C CA . LEU A 1 70 ? 6.675 0.803 -16.204 1.00 79.19 70 LEU A CA 1
ATOM 547 C C . LEU A 1 70 ? 6.992 -0.646 -15.802 1.00 79.19 70 LEU A C 1
ATOM 549 O O . LEU A 1 70 ? 8.027 -1.189 -16.189 1.00 79.19 70 LEU A O 1
ATOM 553 N N . 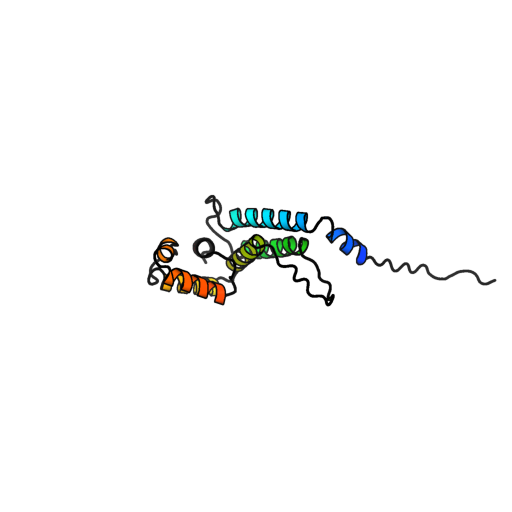MET A 1 71 ? 6.123 -1.296 -15.028 1.00 72.56 71 MET A N 1
ATOM 554 C CA . MET A 1 71 ? 6.320 -2.677 -14.578 1.00 72.56 71 MET A CA 1
ATOM 555 C C . MET A 1 71 ? 6.070 -3.684 -15.705 1.00 72.56 71 MET A C 1
ATOM 557 O O . MET A 1 71 ? 6.750 -4.712 -15.769 1.00 72.56 71 MET A O 1
ATOM 561 N N . MET A 1 72 ? 5.188 -3.359 -16.655 1.00 64.69 72 MET A N 1
ATOM 562 C CA . MET A 1 72 ? 4.988 -4.132 -17.885 1.00 64.69 72 MET A CA 1
ATOM 563 C C . MET A 1 72 ? 6.231 -4.116 -18.787 1.00 64.69 72 MET A C 1
ATOM 565 O O . MET A 1 72 ? 6.500 -5.108 -19.465 1.00 64.69 72 MET A O 1
ATOM 569 N N . PHE A 1 73 ? 7.073 -3.077 -18.719 1.00 56.75 73 PHE A N 1
ATOM 570 C CA . PHE A 1 73 ? 8.388 -3.062 -19.378 1.00 56.75 73 PHE A CA 1
ATOM 571 C C . PHE A 1 73 ? 9.332 -4.166 -18.851 1.00 56.75 73 PHE A C 1
ATOM 573 O O . PHE A 1 73 ? 10.205 -4.651 -19.569 1.00 56.75 73 PHE A O 1
ATOM 580 N N . GLY A 1 74 ? 9.147 -4.614 -17.603 1.00 52.19 74 GLY A N 1
ATOM 581 C CA . GLY A 1 74 ? 9.919 -5.704 -17.000 1.00 52.19 74 GLY A CA 1
ATOM 582 C C . GLY A 1 74 ? 9.384 -7.114 -17.285 1.00 52.19 74 GLY A C 1
ATOM 583 O O . GLY A 1 74 ? 10.099 -8.082 -17.012 1.00 52.19 74 GLY A 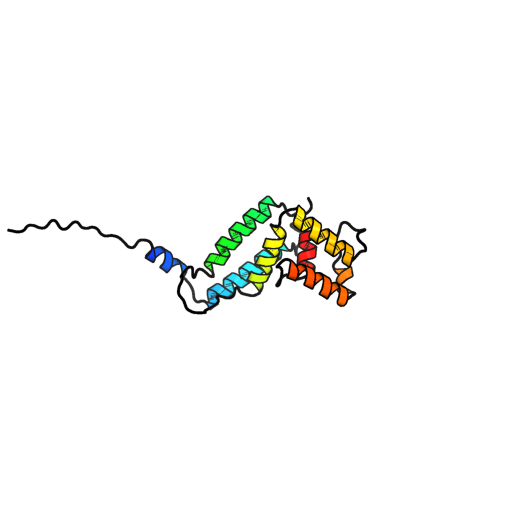O 1
ATOM 584 N N . GLY A 1 75 ? 8.158 -7.237 -17.816 1.00 51.31 75 GLY A N 1
ATOM 585 C CA . GLY A 1 75 ? 7.402 -8.495 -17.843 1.00 51.31 75 GLY A CA 1
ATOM 586 C C . GLY A 1 75 ? 6.520 -8.744 -19.070 1.00 51.31 75 GLY A C 1
ATOM 587 O O . GLY A 1 75 ? 5.711 -9.667 -19.032 1.00 51.31 75 GLY A O 1
ATOM 588 N N . SER A 1 76 ? 6.650 -7.977 -20.157 1.00 45.47 76 SER A N 1
ATOM 589 C CA . SER A 1 76 ? 5.833 -8.189 -21.357 1.00 45.47 76 SER A CA 1
ATOM 590 C C . SER A 1 76 ? 6.217 -9.479 -22.099 1.00 45.47 76 SER A C 1
ATOM 592 O O . SER A 1 76 ? 7.000 -9.483 -23.046 1.00 45.47 76 SER A O 1
ATOM 594 N N . SER A 1 77 ? 5.623 -10.593 -21.674 1.00 41.59 77 SER A N 1
ATOM 595 C CA . SER A 1 77 ? 5.222 -11.681 -22.559 1.00 41.59 77 SER A CA 1
ATOM 596 C C . SER A 1 77 ? 3.715 -11.568 -22.781 1.00 41.59 77 SER A C 1
ATOM 598 O O . SER A 1 77 ? 2.926 -12.308 -22.200 1.00 41.59 77 SER A O 1
ATOM 600 N N . ASN A 1 78 ? 3.301 -10.653 -23.657 1.00 42.22 78 ASN A N 1
ATOM 601 C CA . ASN A 1 78 ? 1.963 -10.706 -24.250 1.00 42.22 78 ASN A CA 1
ATOM 602 C C . ASN A 1 78 ? 1.891 -11.743 -25.388 1.00 42.22 78 ASN A C 1
ATOM 604 O O . ASN A 1 78 ? 1.052 -11.655 -26.283 1.00 42.22 78 ASN A O 1
ATOM 608 N N . SER A 1 79 ? 2.754 -12.761 -25.362 1.00 39.41 79 SER A N 1
ATOM 609 C CA . SER A 1 79 ? 2.564 -13.945 -26.172 1.00 39.41 79 SER A CA 1
ATOM 610 C C . SER A 1 79 ? 1.552 -14.839 -25.465 1.00 39.41 79 SER A C 1
ATOM 612 O O . SER A 1 79 ? 1.795 -15.395 -24.395 1.00 39.41 79 SER A O 1
ATOM 614 N N . LYS A 1 80 ? 0.423 -15.066 -26.136 1.00 42.53 80 LYS A N 1
ATOM 615 C CA . LYS A 1 80 ? -0.392 -16.283 -26.005 1.00 42.53 80 LYS A CA 1
ATOM 616 C C . LYS A 1 80 ? 0.427 -17.526 -26.412 1.00 42.53 80 LYS A C 1
ATOM 618 O O . LYS A 1 80 ? -0.024 -18.342 -27.207 1.00 42.53 80 LYS A O 1
ATOM 623 N N . SER A 1 81 ? 1.657 -17.656 -25.921 1.00 40.31 81 SER A N 1
ATOM 624 C CA . SER A 1 81 ? 2.500 -18.826 -26.082 1.00 40.31 81 SER A CA 1
ATOM 625 C C . SER A 1 81 ? 2.269 -19.709 -24.871 1.00 40.31 81 SER A C 1
ATOM 627 O O . SER A 1 81 ? 2.715 -19.441 -23.757 1.00 40.31 81 SER A O 1
ATOM 629 N N . SER A 1 82 ? 1.515 -20.759 -25.125 1.00 41.56 82 SER A N 1
ATOM 630 C CA . SER A 1 82 ? 1.355 -21.953 -24.319 1.00 41.56 82 SER A CA 1
ATOM 631 C C . SER A 1 82 ? 2.702 -22.538 -23.863 1.00 41.56 82 SER A C 1
ATOM 633 O O . SER A 1 82 ? 3.209 -23.465 -24.484 1.00 41.56 82 SER A O 1
ATOM 635 N N . SER A 1 83 ? 3.283 -22.016 -22.784 1.00 41.91 83 SER A N 1
ATOM 636 C CA . SER A 1 83 ? 4.256 -22.725 -21.943 1.00 41.91 83 SER A CA 1
ATOM 637 C C . SER A 1 83 ? 4.538 -21.935 -20.662 1.00 41.91 83 SER A C 1
ATOM 639 O O . SER A 1 83 ? 5.276 -20.958 -20.668 1.00 41.91 83 SER A O 1
ATOM 641 N N . SER A 1 84 ? 3.922 -22.402 -19.582 1.00 41.03 84 SER A N 1
ATOM 642 C CA . SER A 1 84 ? 4.156 -22.266 -18.137 1.00 41.03 84 SER A CA 1
ATOM 643 C C . SER A 1 84 ? 5.490 -21.696 -17.601 1.00 41.03 84 SER A C 1
ATOM 645 O O . SER A 1 84 ? 6.102 -22.307 -16.725 1.00 41.03 84 SER A O 1
ATOM 647 N N . GLN A 1 85 ? 5.940 -20.522 -18.036 1.00 43.41 85 GLN A N 1
ATOM 648 C CA . GLN A 1 85 ? 6.816 -19.679 -17.219 1.00 43.41 85 GLN A CA 1
ATOM 649 C C . GLN A 1 85 ? 5.999 -18.493 -16.724 1.00 43.41 85 GLN A C 1
ATOM 651 O O . GLN A 1 85 ? 5.899 -17.464 -17.386 1.00 43.41 85 GLN A O 1
ATOM 656 N N . GLU A 1 86 ? 5.383 -18.660 -15.552 1.00 46.12 86 GLU A N 1
ATOM 657 C CA . GLU A 1 86 ? 4.903 -17.527 -14.768 1.00 46.12 86 GLU A CA 1
ATOM 658 C C . GLU A 1 86 ? 6.096 -16.595 -14.541 1.00 46.12 86 GLU A C 1
ATOM 660 O O . GLU A 1 86 ? 6.987 -16.877 -13.738 1.00 46.12 86 GLU A O 1
ATOM 665 N N . HIS A 1 87 ? 6.141 -15.482 -15.271 1.00 55.12 87 HIS A N 1
ATOM 666 C CA . HIS A 1 87 ? 6.999 -14.361 -14.928 1.00 55.12 87 HIS A CA 1
ATOM 667 C C . HIS A 1 87 ? 6.468 -13.758 -13.623 1.00 55.12 87 HIS A C 1
ATOM 669 O O . HIS A 1 87 ? 5.737 -12.774 -13.606 1.00 55.12 87 HIS A O 1
ATOM 675 N N . THR A 1 88 ? 6.792 -14.399 -12.500 1.00 66.62 88 THR A N 1
ATOM 676 C CA . THR A 1 88 ? 6.458 -13.898 -11.171 1.00 66.62 88 THR A CA 1
ATOM 677 C C . THR A 1 88 ? 7.188 -12.587 -10.940 1.00 66.62 88 THR A C 1
ATOM 679 O O . THR A 1 88 ? 8.420 -12.559 -10.895 1.00 66.62 88 THR A O 1
ATOM 682 N N . LEU A 1 89 ? 6.417 -11.515 -10.752 1.00 72.38 89 LEU A N 1
ATOM 683 C CA . LEU A 1 89 ? 6.940 -10.235 -10.297 1.00 72.38 89 LEU A CA 1
ATOM 684 C C . LEU A 1 89 ? 7.812 -10.430 -9.043 1.00 72.38 89 LEU A C 1
ATOM 686 O O . LEU A 1 89 ? 7.462 -11.238 -8.168 1.00 72.38 89 LEU A O 1
ATOM 690 N N . PRO A 1 90 ? 8.935 -9.701 -8.928 1.00 80.00 90 PRO A N 1
ATOM 691 C CA . PRO A 1 90 ? 9.745 -9.723 -7.722 1.00 80.00 90 PRO A CA 1
ATOM 692 C C . PRO A 1 90 ? 8.935 -9.318 -6.473 1.00 80.00 90 PRO A C 1
ATOM 694 O O . PRO A 1 90 ? 8.000 -8.524 -6.593 1.00 80.00 90 PRO A O 1
ATOM 697 N N . PRO A 1 91 ? 9.289 -9.793 -5.263 1.00 82.06 91 PRO A N 1
ATOM 698 C CA . PRO A 1 91 ? 8.503 -9.535 -4.050 1.00 82.06 91 PRO A CA 1
ATOM 699 C C . PRO A 1 91 ? 8.251 -8.048 -3.758 1.00 82.06 91 PRO A C 1
ATOM 701 O O . PRO A 1 91 ? 7.140 -7.681 -3.385 1.00 82.06 91 PRO A O 1
ATOM 704 N N . PHE A 1 92 ? 9.246 -7.181 -3.980 1.00 83.69 92 PHE A N 1
ATOM 705 C CA . PHE A 1 92 ? 9.090 -5.734 -3.791 1.00 83.69 92 PHE A CA 1
ATOM 706 C C . PHE A 1 92 ? 8.121 -5.112 -4.797 1.00 83.69 92 PHE A C 1
ATOM 708 O O . PHE A 1 92 ? 7.355 -4.228 -4.431 1.00 83.69 92 PHE A O 1
ATOM 715 N N . ALA A 1 93 ? 8.110 -5.600 -6.041 1.00 86.12 93 ALA A N 1
ATOM 716 C CA . ALA A 1 93 ? 7.167 -5.138 -7.053 1.00 86.12 93 ALA A CA 1
ATOM 717 C C . ALA A 1 93 ? 5.727 -5.536 -6.698 1.00 86.12 93 ALA A C 1
ATOM 719 O O . ALA A 1 93 ? 4.832 -4.711 -6.821 1.00 86.12 93 ALA A O 1
ATOM 720 N N . LYS A 1 94 ? 5.520 -6.748 -6.167 1.00 89.06 94 LYS A N 1
ATOM 721 C CA . LYS A 1 94 ? 4.204 -7.198 -5.681 1.00 89.06 94 LYS A CA 1
ATOM 722 C C . LYS A 1 94 ? 3.715 -6.400 -4.471 1.00 89.06 94 LYS A C 1
ATOM 724 O O . LYS A 1 94 ? 2.551 -6.029 -4.401 1.00 89.06 94 LYS A O 1
ATOM 729 N N . ARG A 1 95 ? 4.607 -6.098 -3.521 1.00 91.69 95 ARG A N 1
ATOM 730 C CA . ARG A 1 95 ? 4.275 -5.225 -2.384 1.00 91.69 95 ARG A CA 1
ATOM 731 C C . ARG A 1 95 ? 3.922 -3.811 -2.851 1.00 91.69 95 ARG A C 1
ATOM 733 O O . ARG A 1 95 ? 2.960 -3.242 -2.349 1.00 91.69 95 ARG A O 1
ATOM 740 N N . LEU A 1 96 ? 4.675 -3.255 -3.803 1.00 92.38 96 LEU A N 1
ATOM 741 C CA . LEU A 1 96 ? 4.362 -1.951 -4.388 1.00 92.38 96 LEU A CA 1
ATOM 742 C C . LEU A 1 96 ? 3.007 -1.963 -5.098 1.00 92.38 96 LEU A C 1
ATOM 744 O O . LEU A 1 96 ? 2.228 -1.039 -4.901 1.00 92.38 96 LEU A O 1
ATOM 748 N N . GLU A 1 97 ? 2.719 -3.001 -5.880 1.00 91.06 97 GLU A N 1
ATOM 749 C CA . GLU A 1 97 ? 1.428 -3.179 -6.547 1.00 91.06 97 GLU A CA 1
ATOM 750 C C . GLU A 1 97 ? 0.272 -3.140 -5.538 1.00 91.06 97 GLU A C 1
ATOM 752 O O . GLU A 1 97 ? -0.663 -2.363 -5.715 1.00 91.06 97 GLU A O 1
ATOM 757 N N . ASP A 1 98 ? 0.364 -3.882 -4.431 1.00 93.81 98 ASP A N 1
ATOM 758 C CA . ASP A 1 98 ? -0.656 -3.843 -3.379 1.00 93.81 98 ASP A CA 1
ATOM 759 C C . ASP A 1 98 ? -0.816 -2.447 -2.758 1.00 93.81 98 ASP A C 1
ATOM 761 O O . ASP A 1 98 ? -1.940 -1.980 -2.564 1.00 93.81 98 ASP A O 1
ATOM 765 N N . VAL A 1 99 ? 0.296 -1.768 -2.451 1.00 94.12 99 VAL A N 1
ATOM 766 C CA . VAL A 1 99 ? 0.285 -0.409 -1.881 1.00 94.12 99 VAL A CA 1
ATOM 767 C C . VAL A 1 99 ? -0.387 0.570 -2.841 1.00 94.12 99 VAL A C 1
ATOM 769 O O . VAL A 1 99 ? -1.262 1.333 -2.442 1.00 94.12 99 VAL A O 1
ATOM 772 N N . VAL A 1 100 ? -0.036 0.516 -4.120 1.00 93.44 100 VAL A N 1
ATOM 773 C CA . VAL A 1 100 ? -0.559 1.403 -5.165 1.00 93.44 100 VAL A CA 1
ATOM 774 C C . VAL A 1 100 ? -2.033 1.122 -5.451 1.00 93.44 100 VAL A C 1
ATOM 776 O O . VAL A 1 100 ? -2.828 2.053 -5.599 1.00 93.44 100 VAL A O 1
ATOM 779 N N . ASN A 1 101 ? -2.435 -0.148 -5.455 1.00 93.00 101 ASN A N 1
ATOM 780 C C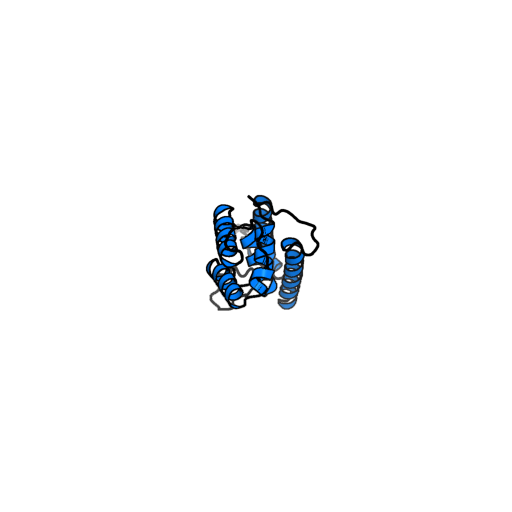A . ASN A 1 101 ? -3.836 -0.549 -5.562 1.00 93.00 101 ASN A CA 1
ATOM 781 C C . ASN A 1 101 ? -4.651 -0.063 -4.356 1.00 93.00 101 ASN A C 1
ATOM 783 O O . ASN A 1 101 ? -5.786 0.386 -4.515 1.00 93.00 101 ASN A O 1
ATOM 787 N N . LEU A 1 102 ? -4.075 -0.089 -3.151 1.00 94.25 102 LEU A N 1
ATOM 788 C CA . LEU A 1 102 ? -4.719 0.463 -1.962 1.00 94.25 102 LEU A CA 1
ATOM 789 C C . LEU A 1 102 ? -4.847 1.994 -2.044 1.00 94.25 102 LEU A C 1
ATOM 791 O O . LEU A 1 102 ? -5.907 2.531 -1.730 1.00 94.25 102 LEU A O 1
ATOM 795 N N . MET A 1 103 ? -3.805 2.692 -2.507 1.00 92.94 103 MET A N 1
ATOM 796 C CA . MET A 1 103 ? -3.804 4.151 -2.688 1.00 92.94 103 MET A CA 1
ATOM 797 C C . MET A 1 103 ? -4.822 4.616 -3.741 1.00 92.94 103 MET A C 1
ATOM 799 O O . MET A 1 103 ? -5.460 5.655 -3.576 1.00 92.94 103 MET A O 1
ATOM 803 N N . SER A 1 104 ? -4.980 3.853 -4.825 1.00 93.81 104 SER A N 1
ATOM 804 C CA . SER A 1 104 ? -5.862 4.181 -5.956 1.00 93.81 104 SER A CA 1
ATOM 805 C C . SER A 1 104 ? -7.301 3.670 -5.806 1.00 93.81 104 SER A C 1
ATOM 807 O O . SER A 1 104 ? -8.163 4.020 -6.617 1.00 93.81 104 SER A O 1
ATOM 809 N N . MET A 1 105 ? -7.587 2.883 -4.762 1.00 93.50 105 MET A N 1
ATOM 810 C CA . MET A 1 105 ? -8.926 2.385 -4.441 1.00 93.50 105 MET A CA 1
ATOM 811 C C . MET A 1 105 ? -9.933 3.534 -4.300 1.00 93.50 105 MET A C 1
ATOM 813 O O . MET A 1 105 ? -9.609 4.589 -3.769 1.00 93.50 105 MET A O 1
ATOM 817 N N . ASP A 1 106 ? -11.194 3.352 -4.691 1.00 93.69 106 ASP A N 1
ATOM 818 C CA . ASP A 1 106 ? -12.222 4.388 -4.508 1.00 93.69 106 ASP A CA 1
ATOM 819 C C . ASP A 1 106 ? -12.501 4.712 -3.023 1.00 93.69 106 ASP A C 1
ATOM 821 O O . ASP A 1 106 ? -12.246 3.909 -2.122 1.00 93.69 106 ASP A O 1
ATOM 825 N N . THR A 1 107 ? -13.034 5.907 -2.748 1.00 90.94 107 THR A N 1
ATOM 826 C CA . THR A 1 107 ? -13.175 6.438 -1.376 1.00 90.94 107 THR A CA 1
ATOM 827 C C . THR A 1 107 ? -14.088 5.581 -0.505 1.00 90.94 107 THR A C 1
ATOM 829 O O . THR A 1 107 ? -13.774 5.306 0.650 1.00 90.94 107 THR A O 1
ATOM 832 N N . LYS A 1 108 ? -15.203 5.091 -1.062 1.00 91.88 108 LYS A N 1
ATOM 833 C CA . LYS A 1 108 ? -16.162 4.253 -0.329 1.00 91.88 108 LYS A CA 1
ATOM 834 C C . LYS A 1 108 ? -15.548 2.931 0.168 1.00 91.88 108 LYS A C 1
ATOM 836 O O . LYS A 1 108 ? -15.562 2.719 1.378 1.00 91.88 108 LYS A O 1
ATOM 841 N N . PRO A 1 109 ? -15.008 2.050 -0.700 1.00 92.56 109 PRO A N 1
ATOM 842 C CA . PRO A 1 109 ? -14.426 0.788 -0.243 1.00 92.56 109 PRO A CA 1
ATOM 843 C C . PRO A 1 109 ? -13.217 0.992 0.676 1.00 92.56 109 PRO A C 1
ATOM 845 O O . PRO A 1 109 ? -13.033 0.204 1.604 1.00 92.56 109 PRO A O 1
ATOM 848 N N . LEU A 1 110 ? -12.440 2.063 0.480 1.00 91.75 110 LEU A N 1
ATOM 849 C CA . LEU A 1 110 ? -11.346 2.376 1.392 1.00 91.75 110 LEU A CA 1
ATOM 850 C C . LEU A 1 110 ? -11.856 2.792 2.774 1.00 91.75 110 LEU A C 1
ATOM 852 O O . LEU A 1 110 ? -11.338 2.326 3.786 1.00 91.75 110 LEU A O 1
ATOM 856 N N . ARG A 1 111 ? -12.890 3.633 2.838 1.00 90.44 111 ARG A N 1
ATOM 857 C CA . ARG A 1 111 ? -13.501 4.028 4.107 1.00 90.44 111 ARG A CA 1
ATOM 858 C C . ARG A 1 111 ? -14.080 2.828 4.844 1.00 90.44 111 ARG A C 1
ATOM 860 O O . ARG A 1 111 ? -13.873 2.704 6.046 1.00 90.44 111 ARG A O 1
ATOM 867 N N . ASP A 1 112 ? -14.754 1.930 4.131 1.00 92.00 112 ASP A N 1
ATOM 868 C CA . ASP A 1 112 ? -15.288 0.698 4.715 1.00 92.00 112 ASP A CA 1
ATOM 869 C C . ASP A 1 112 ? -14.155 -0.168 5.304 1.00 92.00 112 ASP A C 1
ATOM 871 O O . ASP A 1 112 ? -14.295 -0.705 6.404 1.00 92.00 112 ASP A O 1
ATOM 875 N N . LEU A 1 113 ? -13.001 -0.242 4.626 1.00 92.00 113 LEU A N 1
ATOM 876 C CA . LEU A 1 113 ? -11.803 -0.921 5.129 1.00 92.00 113 LEU A CA 1
ATOM 877 C C . LEU A 1 113 ? -11.196 -0.215 6.357 1.00 92.00 113 LEU A C 1
ATOM 879 O O . LEU A 1 113 ? -10.901 -0.880 7.350 1.00 92.00 113 LEU A O 1
ATOM 883 N N . LYS A 1 114 ? -11.063 1.119 6.329 1.00 90.88 114 LYS A N 1
ATOM 884 C CA . LYS A 1 114 ? -10.573 1.938 7.457 1.00 90.88 114 LYS A CA 1
ATOM 885 C C . LYS A 1 114 ? -11.450 1.741 8.695 1.00 90.88 114 LYS A C 1
ATOM 887 O O . LYS A 1 114 ? -10.930 1.522 9.786 1.00 90.88 114 LYS A O 1
ATOM 892 N N . MET A 1 115 ? -12.772 1.741 8.521 1.00 89.69 115 MET A N 1
ATOM 893 C CA . MET A 1 115 ? -13.743 1.521 9.597 1.00 89.69 115 MET A CA 1
ATOM 894 C C . MET A 1 115 ? -13.692 0.091 10.146 1.00 89.69 115 MET A C 1
ATOM 896 O O . MET A 1 115 ? -13.736 -0.089 11.361 1.00 89.69 115 MET A O 1
ATOM 900 N N . ALA A 1 116 ? -13.562 -0.922 9.282 1.00 91.25 116 ALA A N 1
ATOM 901 C CA . ALA A 1 116 ? -13.432 -2.315 9.711 1.00 91.25 116 ALA A CA 1
ATOM 902 C C . ALA A 1 116 ? -12.169 -2.532 10.562 1.00 91.25 116 ALA A C 1
ATOM 904 O O . ALA A 1 116 ? -12.248 -3.091 11.657 1.00 91.25 116 ALA A O 1
ATOM 905 N N . LEU A 1 117 ? -11.024 -2.012 10.107 1.00 90.06 117 LEU A N 1
ATOM 906 C CA . LEU A 1 117 ? -9.768 -2.072 10.858 1.00 90.06 117 LEU A CA 1
ATOM 907 C C . LEU A 1 117 ? -9.833 -1.239 12.150 1.00 90.06 117 LEU A C 1
ATOM 909 O O . LEU A 1 117 ? -9.361 -1.683 13.195 1.00 90.06 117 LEU A O 1
ATOM 913 N N . GLY A 1 118 ? -10.473 -0.068 12.124 1.00 88.50 118 GLY A N 1
ATOM 914 C CA . GLY A 1 118 ? -10.669 0.769 13.314 1.00 88.50 118 GLY A CA 1
ATOM 915 C C . GLY A 1 118 ? -11.562 0.120 14.375 1.00 88.50 118 GLY A C 1
ATOM 916 O O . GLY A 1 118 ? -11.305 0.258 15.575 1.00 88.50 118 GLY A O 1
ATOM 917 N N . GLY A 1 119 ? -12.574 -0.636 13.944 1.00 87.69 119 GLY A N 1
ATOM 918 C CA . GLY A 1 119 ? -13.406 -1.458 14.822 1.00 87.69 119 GLY A CA 1
ATOM 919 C C . GLY A 1 119 ? -12.618 -2.582 15.495 1.00 87.69 119 GLY A C 1
ATOM 920 O O . GLY A 1 119 ? -12.858 -2.869 16.666 1.00 87.69 119 GLY A O 1
ATOM 921 N N . LEU A 1 120 ? -11.645 -3.161 14.786 1.00 87.00 120 LEU A N 1
ATOM 922 C CA . LEU A 1 120 ? -10.801 -4.244 15.287 1.00 87.00 120 LEU A CA 1
ATOM 923 C C . LEU A 1 120 ? -9.753 -3.761 16.307 1.00 87.00 120 LEU A C 1
ATOM 925 O O . LEU A 1 120 ? -9.576 -4.396 17.340 1.00 87.00 120 LEU A O 1
ATOM 929 N N . GLY A 1 121 ? -9.068 -2.643 16.036 1.00 77.50 121 GLY A N 1
ATOM 930 C CA . GLY A 1 121 ? -7.920 -2.194 16.840 1.00 77.50 121 GLY A CA 1
ATOM 931 C C . GLY A 1 121 ? -8.218 -1.182 17.956 1.00 77.50 121 GLY A C 1
ATOM 932 O O . GLY A 1 121 ? -7.455 -1.099 18.913 1.00 77.50 121 GLY A O 1
ATOM 933 N N . ALA A 1 122 ? -9.288 -0.383 17.854 1.00 64.75 122 ALA A N 1
ATOM 934 C CA . ALA A 1 122 ? -9.499 0.768 18.750 1.00 64.75 122 ALA A CA 1
ATOM 935 C C . ALA A 1 122 ? -10.955 0.966 19.213 1.00 64.75 122 ALA A C 1
ATOM 937 O O . ALA A 1 122 ? -11.307 2.039 19.706 1.00 64.75 122 ALA A O 1
ATOM 938 N N . GLY A 1 123 ? -11.831 -0.027 19.020 1.00 64.19 123 GLY A N 1
ATOM 939 C CA . GLY A 1 123 ? -13.252 0.102 19.365 1.00 64.19 123 GLY A CA 1
ATOM 940 C C . GLY A 1 123 ? -13.990 1.192 18.570 1.00 64.19 123 GLY A C 1
ATOM 941 O O . GLY A 1 123 ? -15.020 1.682 19.025 1.00 64.19 123 GLY A O 1
ATOM 942 N N . GLY A 1 124 ? -13.465 1.594 17.404 1.00 60.78 124 GLY A N 1
ATOM 943 C CA . GLY A 1 124 ? -14.120 2.515 16.466 1.00 60.78 124 GLY A CA 1
ATOM 944 C C . GLY A 1 124 ? -14.136 4.003 16.849 1.00 60.78 124 GLY A C 1
ATOM 945 O O . GLY A 1 124 ? -14.826 4.771 16.187 1.00 60.78 124 GLY A O 1
ATOM 946 N N . LEU A 1 125 ? -13.414 4.430 17.893 1.00 58.94 125 LEU A N 1
ATOM 947 C CA . LEU A 1 125 ? -13.499 5.809 18.409 1.00 58.94 125 LEU A CA 1
ATOM 948 C C . LEU A 1 125 ? -12.458 6.786 17.831 1.00 58.94 125 LEU A C 1
ATOM 950 O O . LEU A 1 125 ? -12.660 7.996 17.920 1.00 58.94 125 LEU A O 1
ATOM 954 N N . SER A 1 126 ? -11.354 6.297 17.254 1.00 67.75 126 SER A N 1
ATOM 955 C CA . SER A 1 126 ? -10.290 7.146 16.694 1.00 67.75 126 SER A CA 1
ATOM 956 C C . SER A 1 126 ? -10.381 7.222 15.164 1.00 67.75 126 SER A C 1
ATOM 958 O O . SER A 1 126 ? -10.445 6.169 14.527 1.00 67.75 126 SER A O 1
ATOM 960 N N . PRO A 1 127 ? -10.321 8.425 14.556 1.00 72.25 127 PRO A N 1
ATOM 961 C CA . PRO A 1 127 ? -10.256 8.575 13.100 1.00 72.25 127 PRO A CA 1
ATOM 962 C C . PRO A 1 127 ? -8.907 8.119 12.514 1.00 72.25 127 PRO A C 1
ATOM 964 O O . PRO A 1 127 ? -8.826 7.816 11.325 1.00 72.25 127 PRO A O 1
ATOM 967 N N . VAL A 1 128 ? -7.862 8.048 13.347 1.00 83.69 128 VAL A N 1
ATOM 968 C CA . VAL A 1 128 ? -6.510 7.617 12.967 1.00 83.69 128 VAL A CA 1
ATOM 969 C C . VAL A 1 128 ? -6.257 6.210 13.499 1.00 83.69 128 VAL A C 1
ATOM 971 O O . VAL A 1 128 ? -6.429 5.948 14.696 1.00 83.69 128 VAL A O 1
ATOM 974 N N . LEU A 1 129 ? -5.830 5.310 12.613 1.00 85.62 129 LEU A N 1
ATOM 975 C CA . LEU A 1 129 ? -5.439 3.946 12.956 1.00 85.62 129 LEU A CA 1
ATOM 976 C C . LEU A 1 129 ? -4.026 3.945 13.545 1.00 85.62 129 LEU A C 1
ATOM 978 O O . LEU A 1 129 ? -3.103 4.502 12.953 1.00 85.62 129 LEU A O 1
ATOM 982 N N . SER A 1 130 ? -3.842 3.291 14.692 1.00 86.94 130 SER A N 1
ATOM 983 C CA . SER A 1 130 ? -2.523 3.134 15.306 1.00 86.94 130 SER A CA 1
ATOM 984 C C . SER A 1 130 ? -1.990 1.727 15.083 1.00 86.94 130 SER A C 1
ATOM 986 O O . SER A 1 130 ? -2.586 0.762 15.560 1.00 86.94 130 SER A O 1
ATOM 988 N N . TYR A 1 131 ? -0.828 1.605 14.437 1.00 88.62 131 TYR A N 1
ATOM 989 C CA . TYR A 1 131 ? -0.146 0.316 14.285 1.00 88.62 131 TYR A CA 1
ATOM 990 C C . TYR A 1 131 ? 0.170 -0.339 15.640 1.00 88.62 131 TYR A C 1
ATOM 992 O O . TYR A 1 131 ? 0.073 -1.557 15.783 1.00 88.62 131 TYR A O 1
ATOM 1000 N N . THR A 1 132 ? 0.455 0.466 16.671 1.00 87.25 132 THR A N 1
ATOM 1001 C CA . THR A 1 132 ? 0.808 -0.039 18.007 1.00 87.25 132 THR A CA 1
ATOM 1002 C C . THR A 1 132 ? -0.308 -0.841 18.675 1.00 87.25 132 THR A C 1
ATOM 1004 O O . THR A 1 132 ? -0.014 -1.721 19.479 1.00 87.25 132 THR A O 1
ATOM 1007 N N . ALA A 1 133 ? -1.573 -0.575 18.334 1.00 85.00 133 ALA A N 1
ATOM 1008 C CA . ALA A 1 133 ? -2.707 -1.332 18.857 1.00 85.00 133 ALA A CA 1
ATOM 1009 C C . ALA A 1 133 ? -2.712 -2.776 18.329 1.00 85.00 133 ALA A C 1
ATOM 1011 O O . ALA A 1 133 ? -3.023 -3.706 19.065 1.00 85.00 133 ALA A O 1
ATOM 1012 N N . PHE A 1 134 ? -2.294 -2.971 17.075 1.00 88.12 134 PHE A N 1
ATOM 1013 C CA . PHE A 1 134 ? -2.191 -4.291 16.455 1.00 88.12 134 PHE A CA 1
ATOM 1014 C C . PHE A 1 134 ? -0.893 -5.001 16.835 1.00 88.12 134 PHE A C 1
ATOM 1016 O O . PHE A 1 134 ? -0.893 -6.205 17.053 1.00 88.12 134 PHE A O 1
ATOM 1023 N N . SER A 1 135 ? 0.226 -4.278 16.956 1.00 90.06 135 SER A N 1
ATOM 1024 C CA . SER A 1 135 ? 1.525 -4.897 1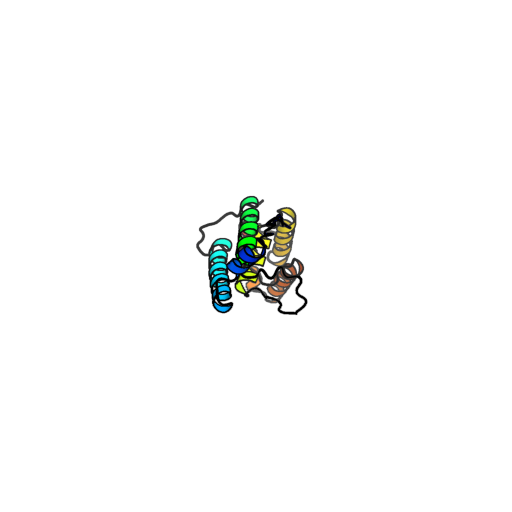7.261 1.00 90.06 135 SER A CA 1
ATOM 1025 C C . SER A 1 135 ? 1.596 -5.523 18.659 1.00 90.06 135 SER A C 1
ATOM 1027 O O . SER A 1 135 ? 2.482 -6.330 18.923 1.00 90.06 135 SER A O 1
ATOM 1029 N N . GLN A 1 136 ? 0.708 -5.117 19.569 1.00 88.81 136 GLN A N 1
ATOM 1030 C CA . GLN A 1 136 ? 0.639 -5.637 20.937 1.00 88.81 136 GLN A CA 1
ATOM 1031 C C . GLN A 1 136 ? -0.159 -6.946 21.047 1.00 88.81 136 GLN A C 1
ATOM 1033 O O . GLN A 1 136 ? 0.046 -7.686 22.008 1.00 88.81 136 GLN A O 1
ATOM 1038 N N . ASP A 1 137 ? -1.024 -7.253 20.076 1.00 89.94 137 ASP A N 1
ATOM 1039 C CA . ASP A 1 137 ? -1.854 -8.459 20.058 1.00 89.94 137 ASP A CA 1
ATOM 1040 C C . ASP A 1 137 ? -1.706 -9.195 18.719 1.00 89.94 137 A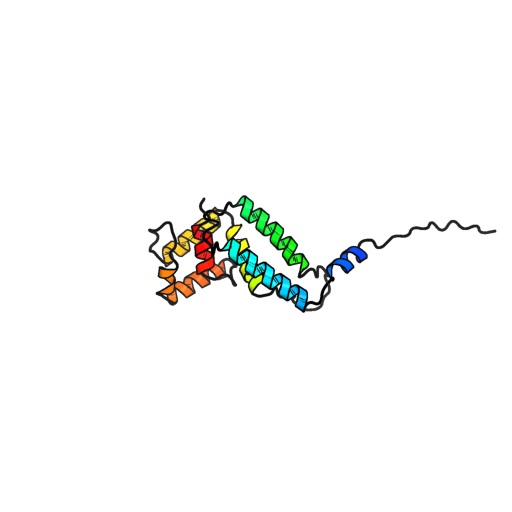SP A C 1
ATOM 1042 O O . ASP A 1 137 ? -2.244 -8.794 17.686 1.00 89.94 137 ASP A O 1
ATOM 1046 N N . GLY A 1 138 ? -0.992 -10.323 18.752 1.00 89.81 138 GLY A N 1
ATOM 1047 C CA . GLY A 1 138 ? -0.755 -11.148 17.567 1.00 89.81 138 GLY A CA 1
ATOM 1048 C C . GLY A 1 138 ? -2.032 -11.707 16.929 1.00 89.81 138 GLY A C 1
ATOM 1049 O O . GLY A 1 138 ? -2.056 -11.926 15.722 1.00 89.81 138 GLY A O 1
ATOM 1050 N N . THR A 1 139 ? -3.109 -11.891 17.698 1.00 92.25 139 THR A N 1
ATOM 1051 C CA . THR A 1 139 ? -4.395 -12.364 17.161 1.00 92.25 139 THR A CA 1
ATOM 1052 C C . THR A 1 139 ? -5.071 -11.263 16.355 1.00 92.25 139 THR A C 1
ATOM 1054 O O . THR A 1 139 ? -5.536 -11.511 15.244 1.00 92.25 139 THR A O 1
ATOM 1057 N N . LEU A 1 140 ? -5.081 -10.031 16.880 1.00 91.56 140 LEU A N 1
ATOM 1058 C CA . LEU A 1 140 ? -5.606 -8.868 16.156 1.00 91.56 140 LEU A CA 1
ATOM 1059 C C . LEU A 1 140 ? -4.787 -8.575 14.898 1.00 91.56 140 LEU A C 1
ATOM 1061 O O . LEU A 1 140 ? -5.359 -8.240 13.863 1.00 91.56 140 LEU A O 1
ATOM 1065 N N . MET A 1 141 ? -3.463 -8.723 14.975 1.00 92.88 141 MET A N 1
ATOM 1066 C CA . MET A 1 141 ? -2.571 -8.582 13.824 1.00 92.88 141 MET A CA 1
ATOM 1067 C C . MET A 1 141 ? -2.925 -9.573 12.706 1.00 92.88 141 MET A C 1
ATOM 1069 O O . MET A 1 141 ? -3.094 -9.164 11.558 1.00 92.88 141 MET A O 1
ATOM 1073 N N . GLU A 1 142 ? -3.068 -10.863 13.025 1.00 94.31 142 GLU A N 1
ATOM 1074 C CA . GLU A 1 142 ? -3.418 -11.882 12.027 1.00 94.31 142 GLU A CA 1
ATOM 1075 C C . GLU A 1 142 ? -4.815 -11.666 11.440 1.00 94.31 142 GLU A C 1
ATOM 1077 O O . GLU A 1 142 ? -4.995 -11.810 10.230 1.00 94.31 142 GLU A O 1
ATOM 1082 N N . GLU A 1 143 ? -5.789 -11.253 12.252 1.00 94.69 143 GLU A N 1
ATOM 1083 C CA . GLU A 1 143 ? -7.138 -10.947 11.769 1.00 94.69 143 GLU A CA 1
ATOM 1084 C C . GLU A 1 143 ? -7.135 -9.732 10.825 1.00 94.69 143 GLU A C 1
ATOM 1086 O O . GLU A 1 143 ? -7.711 -9.783 9.737 1.00 94.69 143 GLU A O 1
ATOM 1091 N N . ALA A 1 144 ? -6.410 -8.664 11.174 1.00 93.56 144 ALA A N 1
ATOM 1092 C CA . ALA A 1 144 ? -6.248 -7.491 10.316 1.00 93.56 144 ALA A CA 1
ATOM 1093 C C . ALA A 1 144 ? -5.578 -7.852 8.979 1.00 93.56 144 ALA A C 1
ATOM 1095 O O . ALA A 1 144 ? -6.036 -7.442 7.909 1.00 93.56 144 ALA A O 1
ATOM 1096 N N . MET A 1 145 ? -4.527 -8.675 9.021 1.00 95.31 145 MET A N 1
ATOM 1097 C CA . MET A 1 145 ? -3.859 -9.188 7.823 1.00 95.31 145 MET A CA 1
ATOM 1098 C C . MET A 1 145 ? -4.776 -10.101 6.998 1.00 95.31 145 MET A C 1
ATOM 1100 O O . MET A 1 145 ? -4.755 -10.043 5.770 1.00 95.31 145 MET A O 1
ATOM 1104 N N . SER A 1 146 ? -5.611 -10.918 7.642 1.00 95.19 146 SER A N 1
ATOM 1105 C CA . SER A 1 146 ? -6.622 -11.749 6.979 1.00 95.19 146 SER A CA 1
ATOM 1106 C C . SER A 1 146 ? -7.645 -10.894 6.224 1.00 95.19 146 SER A C 1
ATOM 1108 O O . SER A 1 146 ? -7.940 -11.172 5.059 1.00 95.19 146 SER A O 1
ATOM 1110 N N . MET A 1 147 ? -8.112 -9.791 6.822 1.00 93.94 147 MET A N 1
ATOM 1111 C CA . MET A 1 147 ? -9.007 -8.836 6.158 1.00 93.94 147 MET A CA 1
ATOM 1112 C C . MET A 1 147 ? -8.366 -8.193 4.922 1.00 93.94 147 MET A C 1
ATOM 1114 O O . MET A 1 147 ? -9.015 -8.100 3.877 1.00 93.94 147 MET A O 1
ATOM 1118 N N . LEU A 1 148 ? -7.097 -7.780 5.013 1.00 94.88 148 LEU A N 1
ATOM 1119 C CA . LEU A 1 148 ? -6.353 -7.223 3.876 1.00 94.88 148 LEU A CA 1
ATOM 1120 C C . LEU A 1 148 ? -6.209 -8.248 2.743 1.00 94.88 148 LEU A C 1
ATOM 1122 O O . LEU A 1 148 ? -6.536 -7.948 1.592 1.00 94.88 148 LEU A O 1
ATOM 1126 N N . ARG A 1 149 ? -5.839 -9.490 3.074 1.00 94.62 149 ARG A N 1
ATOM 1127 C CA . ARG A 1 149 ? -5.739 -10.597 2.107 1.00 94.62 149 ARG A CA 1
ATOM 1128 C C . ARG A 1 149 ? -7.079 -10.899 1.441 1.00 94.62 149 ARG A C 1
ATOM 1130 O O . ARG A 1 149 ? -7.125 -11.098 0.231 1.00 94.62 149 ARG A O 1
ATOM 1137 N N . ALA A 1 150 ? -8.180 -10.872 2.194 1.00 92.94 150 ALA A N 1
ATOM 1138 C CA . ALA A 1 150 ? -9.527 -11.070 1.656 1.00 92.94 150 ALA A CA 1
ATOM 1139 C C . ALA A 1 150 ? -9.951 -9.967 0.667 1.00 92.94 150 ALA A C 1
ATOM 1141 O O . ALA A 1 150 ? -10.828 -10.189 -0.168 1.00 92.94 150 ALA A O 1
ATOM 1142 N N . LYS A 1 151 ? -9.328 -8.785 0.738 1.00 92.00 151 LYS A N 1
ATOM 1143 C CA . LYS A 1 151 ? -9.507 -7.681 -0.217 1.00 92.00 151 LYS A CA 1
ATOM 1144 C C . LYS A 1 151 ? -8.535 -7.720 -1.398 1.00 92.00 151 LYS A C 1
ATOM 1146 O O . LYS A 1 151 ? -8.636 -6.863 -2.268 1.00 92.00 151 LYS A O 1
ATOM 1151 N N . GLY A 1 152 ? -7.655 -8.718 -1.453 1.00 91.56 152 GLY A N 1
ATOM 1152 C CA . GLY A 1 152 ? -6.681 -8.903 -2.527 1.00 91.56 152 GLY A CA 1
ATOM 1153 C C . GLY A 1 152 ? -5.273 -8.404 -2.204 1.00 91.56 152 GLY A C 1
ATOM 1154 O O . GLY A 1 152 ? -4.399 -8.564 -3.045 1.00 91.56 152 GLY A O 1
ATOM 1155 N N . PHE A 1 153 ? -5.024 -7.864 -1.005 1.00 93.56 153 PHE A N 1
ATOM 1156 C CA . PHE A 1 153 ? -3.703 -7.370 -0.604 1.00 93.56 153 PHE A CA 1
ATOM 1157 C C . PHE A 1 153 ? -2.919 -8.455 0.137 1.00 93.56 153 PHE A C 1
ATOM 1159 O O . PHE A 1 153 ? -3.055 -8.630 1.351 1.00 93.56 153 PHE A O 1
ATOM 1166 N N . ALA A 1 154 ? -2.137 -9.238 -0.602 1.00 91.31 154 ALA A N 1
ATOM 1167 C CA . ALA A 1 154 ? -1.431 -10.404 -0.068 1.00 91.31 154 ALA A CA 1
ATOM 1168 C C . ALA A 1 154 ? 0.013 -10.118 0.382 1.00 91.31 154 ALA A C 1
ATOM 1170 O O . ALA A 1 154 ? 0.543 -10.835 1.233 1.00 91.31 154 ALA A O 1
ATOM 1171 N N . TRP A 1 155 ? 0.640 -9.096 -0.192 1.00 91.94 155 TRP A N 1
ATOM 1172 C CA . TRP A 1 155 ? 2.052 -8.735 -0.063 1.00 91.94 155 TRP A CA 1
ATOM 1173 C C . TRP A 1 155 ? 2.276 -7.441 0.726 1.00 91.94 155 TRP A C 1
ATOM 1175 O O . TRP A 1 155 ? 3.411 -7.167 1.117 1.00 91.94 155 TRP A O 1
ATOM 1185 N N . ILE A 1 156 ? 1.223 -6.657 0.976 1.00 93.69 156 ILE A N 1
ATOM 1186 C CA . ILE A 1 156 ? 1.288 -5.464 1.828 1.00 93.69 156 ILE A CA 1
ATOM 1187 C C . ILE A 1 156 ? 1.536 -5.829 3.298 1.00 93.69 156 ILE A C 1
ATOM 1189 O O . ILE A 1 156 ? 1.034 -6.839 3.797 1.00 93.69 156 ILE A O 1
ATOM 1193 N N . HIS A 1 157 ? 2.272 -4.985 4.022 1.00 93.94 157 HIS A N 1
ATOM 1194 C CA . HIS A 1 157 ? 2.345 -5.071 5.480 1.00 93.94 157 HIS A CA 1
ATOM 1195 C C . HIS A 1 157 ? 1.251 -4.220 6.133 1.00 93.94 157 HIS A C 1
ATOM 1197 O O . HIS A 1 157 ? 0.845 -3.193 5.593 1.00 93.94 157 HIS A O 1
ATOM 1203 N N . LEU A 1 158 ? 0.789 -4.612 7.326 1.00 93.00 158 LEU A N 1
ATOM 1204 C CA . LEU A 1 158 ? -0.258 -3.857 8.024 1.00 93.00 158 LEU A CA 1
ATOM 1205 C C . LEU A 1 158 ? 0.163 -2.407 8.312 1.00 93.00 158 LEU A C 1
ATOM 1207 O O . LEU A 1 158 ? -0.653 -1.500 8.184 1.00 93.00 158 LEU A O 1
ATOM 1211 N N . GLU A 1 159 ? 1.428 -2.185 8.672 1.00 93.06 159 GLU A N 1
ATOM 12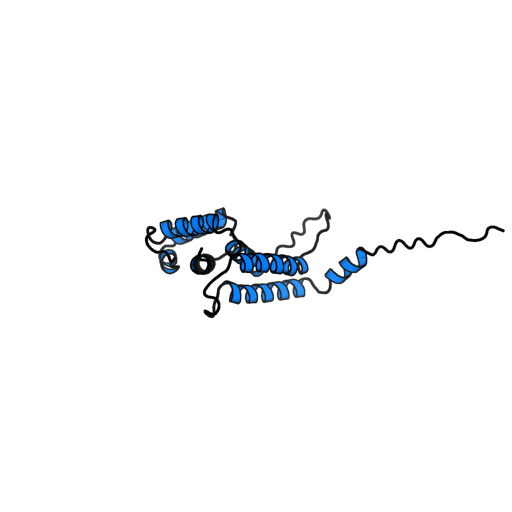12 C CA . GLU A 1 159 ? 1.983 -0.845 8.899 1.00 93.06 159 GLU A CA 1
ATOM 1213 C C . GLU A 1 159 ? 1.862 0.046 7.652 1.00 93.06 159 GLU A C 1
ATOM 1215 O O . GLU A 1 159 ? 1.406 1.186 7.746 1.00 93.06 159 GLU A O 1
ATOM 1220 N N . ASP A 1 160 ? 2.171 -0.504 6.475 1.00 93.50 160 ASP A N 1
ATOM 1221 C CA . ASP A 1 160 ? 2.042 0.193 5.194 1.00 93.50 160 ASP A CA 1
ATOM 1222 C C . ASP A 1 160 ? 0.585 0.549 4.899 1.00 93.50 160 ASP A C 1
ATOM 1224 O O . ASP A 1 160 ? 0.268 1.684 4.541 1.00 93.50 160 ASP A O 1
ATOM 1228 N N . ALA A 1 161 ? -0.311 -0.427 5.077 1.00 93.19 161 ALA A N 1
ATOM 1229 C CA . ALA A 1 161 ? -1.735 -0.242 4.847 1.00 93.19 161 ALA A CA 1
ATOM 1230 C C . ALA A 1 161 ? -2.295 0.855 5.760 1.00 93.19 161 ALA A C 1
ATOM 1232 O O . ALA A 1 161 ? -3.014 1.737 5.298 1.00 93.19 161 ALA A O 1
ATOM 1233 N N . ILE A 1 162 ? -1.918 0.849 7.042 1.00 91.69 162 ILE A N 1
ATOM 1234 C CA . ILE A 1 162 ? -2.297 1.883 8.011 1.00 91.69 162 ILE A CA 1
ATOM 1235 C C . ILE A 1 162 ? -1.739 3.252 7.604 1.00 91.69 162 ILE A C 1
ATOM 1237 O O . ILE A 1 162 ? -2.481 4.233 7.645 1.00 91.69 162 ILE A O 1
ATOM 1241 N N . SER A 1 163 ? -0.475 3.330 7.171 1.00 90.88 163 SER A N 1
ATOM 1242 C CA . SER A 1 163 ? 0.131 4.575 6.678 1.00 90.88 163 SER A CA 1
ATOM 1243 C C . SER A 1 163 ? -0.664 5.164 5.508 1.00 90.88 163 SER A C 1
ATOM 1245 O O . SER A 1 163 ? -0.976 6.355 5.516 1.00 90.88 163 SER A O 1
ATOM 1247 N N . VAL A 1 164 ? -1.056 4.337 4.534 1.00 92.00 164 VAL A N 1
ATOM 1248 C CA . VAL A 1 164 ? -1.874 4.767 3.388 1.00 92.00 164 VAL A CA 1
ATOM 1249 C C . VAL A 1 164 ? -3.281 5.191 3.828 1.00 92.00 164 VAL A C 1
ATOM 1251 O O . VAL A 1 164 ? -3.748 6.261 3.446 1.00 92.00 164 VAL A O 1
ATOM 1254 N N . LEU A 1 165 ? -3.951 4.392 4.667 1.00 91.25 165 LEU A N 1
ATOM 1255 C CA . LEU A 1 165 ? -5.315 4.663 5.148 1.00 91.25 165 LEU A CA 1
ATOM 1256 C C . LEU A 1 165 ? -5.419 5.939 5.995 1.00 91.25 165 LEU A C 1
ATOM 1258 O O . LEU A 1 165 ? -6.464 6.593 6.009 1.00 91.25 165 LEU A O 1
ATOM 1262 N N . ASN A 1 166 ? -4.360 6.282 6.726 1.00 89.50 166 ASN A N 1
ATOM 1263 C CA . ASN A 1 166 ? -4.315 7.492 7.541 1.00 89.50 166 ASN A CA 1
ATOM 1264 C C . ASN A 1 166 ? -4.052 8.757 6.716 1.00 89.50 166 ASN A C 1
ATOM 1266 O O . ASN A 1 166 ? -4.484 9.819 7.140 1.00 89.50 166 ASN A O 1
ATOM 1270 N N . ARG A 1 167 ? -3.365 8.645 5.572 1.00 89.81 167 ARG A N 1
ATOM 1271 C CA . ARG A 1 167 ? -3.004 9.785 4.707 1.00 89.81 167 ARG A CA 1
ATOM 1272 C C . ARG A 1 167 ? -3.973 10.026 3.558 1.00 89.81 167 ARG A C 1
ATOM 1274 O O . ARG A 1 167 ? -3.953 11.081 2.931 1.00 89.81 167 ARG A O 1
ATOM 1281 N N . ARG A 1 168 ? -4.816 9.047 3.242 1.00 87.50 168 ARG A N 1
ATOM 1282 C CA . ARG A 1 168 ? -5.886 9.230 2.268 1.00 87.50 168 ARG A CA 1
ATOM 1283 C C . ARG A 1 168 ? -7.198 9.532 2.986 1.00 87.50 168 ARG A C 1
ATOM 1285 O O . ARG A 1 168 ? -7.979 8.625 3.278 1.00 87.50 168 ARG A O 1
ATOM 1292 N N . ASP A 1 169 ? -7.394 10.811 3.281 1.00 69.44 169 ASP A N 1
ATOM 1293 C CA . ASP A 1 169 ? -8.677 11.352 3.730 1.00 69.44 169 ASP A CA 1
ATOM 1294 C C . ASP A 1 169 ? -9.617 11.639 2.538 1.00 69.44 169 ASP A C 1
ATOM 1296 O O . ASP A 1 169 ? -9.199 11.576 1.379 1.00 69.44 169 ASP A O 1
ATOM 1300 N N . GLU A 1 170 ? -10.914 11.811 2.835 1.00 58.56 170 GLU A N 1
ATOM 1301 C CA . GLU A 1 170 ? -12.017 11.923 1.855 1.00 58.56 170 GLU A CA 1
ATOM 1302 C C . GLU A 1 170 ? -11.852 13.060 0.834 1.00 58.56 170 GLU A C 1
ATOM 1304 O O . GLU A 1 170 ? -11.502 14.194 1.233 1.00 58.56 170 GLU A O 1
#

Radius of gyration: 22.81 Å; Cα contacts (8 Å, |Δi|>4): 127; chains: 1; bounding box: 36×37×95 Å

Secondary structure (DSSP, 8-state):
-------------TTHHHHHHTT-S-HHHHHHHHHHHHHHHHHHHTTTTS------HHHHHHHHHHHHHHHHTTT-------S----PPPHHHHHHHHHHHHHHS-HHHHHHHHHHHHHHHHTT--SS--HHHHHT-HHHHHHHHHHHHHTT-SS--HHHHHHHHHH---

Mean predicted aligned error: 11.54 Å